Protein AF-A0A239HXZ4-F1 (afdb_monomer_lite)

Radius of gyration: 17.41 Å; chains: 1; bounding box: 36×32×56 Å

Structure (mmCIF, N/CA/C/O backbone):
data_AF-A0A239HXZ4-F1
#
_entry.id   AF-A0A239HXZ4-F1
#
loop_
_atom_site.group_PDB
_atom_site.id
_atom_site.type_symbol
_atom_site.label_atom_id
_atom_site.label_alt_id
_atom_site.label_comp_id
_atom_site.label_asym_id
_atom_site.label_entity_id
_atom_site.label_seq_id
_atom_site.pdbx_PDB_ins_code
_atom_site.Cartn_x
_atom_site.Cartn_y
_atom_site.Cartn_z
_atom_site.occupancy
_atom_site.B_iso_or_equiv
_atom_site.auth_seq_id
_atom_site.auth_comp_id
_atom_site.auth_asym_id
_atom_site.auth_atom_id
_atom_site.pdbx_PDB_model_num
ATOM 1 N N . MET A 1 1 ? 11.545 -16.594 -3.678 1.00 46.75 1 MET A N 1
ATOM 2 C CA . MET A 1 1 ? 11.310 -15.283 -4.338 1.00 46.75 1 MET A CA 1
ATOM 3 C C . MET A 1 1 ? 10.051 -15.241 -5.212 1.00 46.75 1 MET A C 1
ATOM 5 O O . MET A 1 1 ? 9.226 -14.369 -4.976 1.00 46.75 1 MET A O 1
ATOM 9 N N . ARG A 1 2 ? 9.829 -16.177 -6.154 1.00 49.50 2 ARG A N 1
ATOM 10 C CA . ARG A 1 2 ? 8.627 -16.182 -7.028 1.00 49.50 2 ARG A CA 1
ATOM 11 C C . ARG A 1 2 ? 7.278 -16.239 -6.285 1.00 49.50 2 ARG A C 1
ATOM 13 O O . ARG A 1 2 ? 6.355 -15.525 -6.663 1.00 49.50 2 ARG A O 1
ATOM 20 N N . ALA A 1 3 ? 7.173 -17.020 -5.206 1.00 57.03 3 ALA A N 1
ATOM 21 C CA . ALA A 1 3 ? 5.934 -17.133 -4.422 1.00 57.03 3 ALA A CA 1
ATOM 22 C C . ALA A 1 3 ? 5.518 -15.801 -3.764 1.00 57.03 3 ALA A C 1
ATOM 24 O O . ALA A 1 3 ? 4.366 -15.391 -3.889 1.00 57.03 3 ALA A O 1
ATOM 25 N N . LEU A 1 4 ? 6.476 -15.085 -3.163 1.00 54.19 4 LEU A N 1
ATOM 26 C CA . LEU A 1 4 ? 6.271 -13.769 -2.541 1.00 54.19 4 LEU A CA 1
ATOM 27 C C . LEU A 1 4 ? 5.815 -12.715 -3.556 1.00 54.19 4 LEU A C 1
ATOM 29 O O . LEU A 1 4 ? 4.869 -11.980 -3.288 1.00 54.1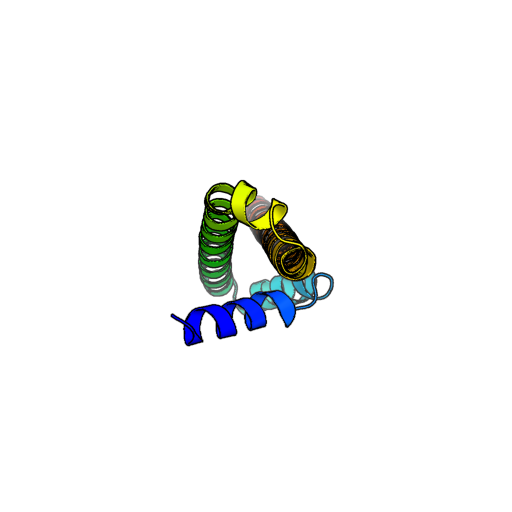9 4 LEU A O 1
ATOM 33 N N . LEU A 1 5 ? 6.431 -12.686 -4.742 1.00 59.59 5 LEU A N 1
ATOM 34 C CA . LEU A 1 5 ? 6.042 -11.761 -5.808 1.00 59.59 5 LEU A CA 1
ATOM 35 C C . LEU A 1 5 ? 4.627 -12.060 -6.330 1.00 59.59 5 LEU A C 1
ATOM 37 O O . LEU A 1 5 ? 3.844 -11.139 -6.536 1.00 59.59 5 LEU A O 1
ATOM 41 N N . SER A 1 6 ? 4.264 -13.339 -6.487 1.00 62.66 6 SER A N 1
ATOM 42 C CA . SER A 1 6 ? 2.922 -13.732 -6.946 1.00 62.66 6 SER A CA 1
ATOM 43 C C . SER A 1 6 ? 1.824 -13.392 -5.932 1.00 62.66 6 SER A C 1
ATOM 45 O O . SER A 1 6 ? 0.778 -12.870 -6.310 1.00 62.66 6 SER A O 1
ATOM 47 N N . GLN A 1 7 ? 2.073 -13.612 -4.637 1.00 60.88 7 GLN A N 1
ATOM 48 C CA . GLN A 1 7 ? 1.149 -13.242 -3.564 1.00 60.88 7 GLN A CA 1
ATOM 49 C C . GLN A 1 7 ? 1.011 -11.725 -3.448 1.00 60.88 7 GLN A C 1
ATOM 51 O O . GLN A 1 7 ? -0.085 -11.226 -3.212 1.00 60.88 7 GLN A O 1
ATOM 56 N N . PHE A 1 8 ? 2.102 -10.992 -3.666 1.00 61.50 8 PHE A N 1
ATOM 57 C CA . PHE A 1 8 ? 2.110 -9.537 -3.697 1.00 61.50 8 PHE A CA 1
ATOM 58 C C . PHE A 1 8 ? 1.300 -8.981 -4.871 1.00 61.50 8 PHE A C 1
ATOM 60 O O . PHE A 1 8 ? 0.384 -8.195 -4.647 1.00 61.50 8 PHE A O 1
ATOM 67 N N . ILE A 1 9 ? 1.569 -9.430 -6.102 1.00 65.62 9 ILE A N 1
ATOM 68 C CA . ILE A 1 9 ? 0.813 -9.021 -7.295 1.00 65.62 9 ILE A CA 1
ATOM 69 C C . ILE A 1 9 ? -0.668 -9.343 -7.098 1.00 65.62 9 ILE A C 1
ATOM 71 O O . ILE A 1 9 ? -1.523 -8.499 -7.351 1.00 65.62 9 ILE A O 1
ATOM 75 N N . ARG A 1 10 ? -0.981 -10.520 -6.546 1.00 67.31 10 ARG A N 1
ATOM 76 C CA . ARG A 1 10 ? -2.352 -10.884 -6.189 1.00 67.31 10 ARG A CA 1
ATOM 77 C C . ARG A 1 10 ? -2.920 -9.913 -5.158 1.00 67.31 10 ARG A C 1
ATOM 79 O O . ARG A 1 10 ? -3.980 -9.359 -5.396 1.00 67.31 10 ARG A O 1
ATOM 86 N N . GLY A 1 11 ? -2.222 -9.624 -4.065 1.00 65.00 11 GLY A N 1
ATOM 87 C CA . GLY A 1 11 ? -2.675 -8.688 -3.032 1.00 65.00 11 GLY A CA 1
ATOM 88 C C . GLY A 1 11 ? -2.841 -7.245 -3.522 1.00 65.00 11 GLY A C 1
ATOM 89 O O . GLY A 1 11 ? -3.729 -6.542 -3.046 1.00 65.00 11 GLY A O 1
ATOM 90 N N . VAL A 1 12 ? -2.038 -6.793 -4.488 1.00 66.44 12 VAL A N 1
ATOM 91 C CA . VAL A 1 12 ? -2.144 -5.468 -5.119 1.00 66.44 12 VAL A CA 1
ATOM 92 C C . VAL A 1 12 ? -3.298 -5.427 -6.129 1.00 66.44 12 VAL A C 1
ATOM 94 O O . VAL A 1 12 ? -4.081 -4.483 -6.089 1.00 66.44 12 VAL A O 1
ATOM 97 N N . LEU A 1 13 ? -3.481 -6.465 -6.948 1.00 66.50 13 LEU A N 1
ATOM 98 C CA . LEU A 1 13 ? -4.496 -6.494 -8.010 1.00 66.50 13 LEU A CA 1
ATOM 99 C C . LEU A 1 13 ? -5.895 -6.938 -7.551 1.00 66.50 13 LEU A C 1
ATOM 101 O O . LEU A 1 13 ? -6.885 -6.462 -8.088 1.00 66.50 13 LEU A O 1
ATOM 105 N N . THR A 1 14 ? -6.007 -7.850 -6.582 1.00 65.12 14 THR A N 1
ATOM 106 C CA . THR A 1 14 ? -7.297 -8.499 -6.248 1.00 65.12 14 THR A CA 1
ATOM 107 C C . THR A 1 14 ? -8.222 -7.681 -5.361 1.00 65.12 14 THR A C 1
ATOM 109 O O . THR A 1 14 ? -9.406 -7.988 -5.290 1.00 65.12 14 THR A O 1
ATOM 112 N N . LEU A 1 15 ? -7.722 -6.649 -4.683 1.00 60.62 15 LEU A N 1
ATOM 113 C CA . LEU A 1 15 ? -8.571 -5.784 -3.866 1.00 60.62 15 LEU A CA 1
ATOM 114 C C . LEU A 1 15 ? -8.889 -4.498 -4.664 1.00 60.62 15 LEU A C 1
ATOM 116 O O . LEU A 1 15 ? -7.956 -3.737 -4.944 1.00 60.62 15 LEU A O 1
ATOM 120 N N . PRO A 1 16 ? -10.158 -4.238 -5.040 1.00 59.06 16 PRO A N 1
ATOM 121 C CA . PRO A 1 16 ? -10.556 -3.055 -5.806 1.00 59.06 16 PRO A CA 1
ATOM 122 C C . PRO A 1 16 ? -10.505 -1.783 -4.956 1.00 59.06 16 PRO A C 1
ATOM 124 O O . PRO A 1 16 ? -11.089 -1.737 -3.871 1.00 59.06 16 PRO A O 1
ATOM 127 N N . HIS A 1 17 ? -9.840 -0.741 -5.460 1.00 61.31 17 HIS A N 1
ATOM 128 C CA . HIS A 1 17 ? -9.538 0.509 -4.747 1.00 61.31 17 HIS A CA 1
ATOM 129 C C . HIS A 1 17 ? -10.771 1.237 -4.162 1.00 61.31 17 HIS A C 1
ATOM 131 O O . HIS A 1 17 ? -10.671 1.859 -3.106 1.00 61.31 17 HIS A O 1
ATOM 137 N N . ASP A 1 18 ? -11.948 1.078 -4.770 1.00 56.72 18 ASP A N 1
ATOM 138 C CA . ASP A 1 18 ? -13.190 1.744 -4.336 1.00 56.72 18 ASP A CA 1
ATOM 139 C C . ASP A 1 18 ? -13.987 0.947 -3.286 1.00 56.72 18 ASP A C 1
ATOM 141 O O . ASP A 1 18 ? -14.813 1.493 -2.548 1.00 56.72 18 ASP A O 1
ATOM 145 N N . VAL A 1 19 ? -13.711 -0.356 -3.169 1.00 60.50 19 VAL A N 1
ATOM 146 C CA . VAL A 1 19 ? -14.258 -1.228 -2.115 1.00 60.50 19 VAL A CA 1
ATOM 147 C C . VAL A 1 19 ? -13.401 -1.125 -0.839 1.00 60.50 19 VAL A C 1
ATOM 149 O O . VAL A 1 19 ? -13.898 -1.318 0.267 1.00 60.50 19 VAL A O 1
ATOM 152 N N . PHE A 1 20 ? -12.134 -0.719 -0.975 1.00 69.56 20 PHE A N 1
ATOM 153 C CA . PHE A 1 20 ? -11.098 -0.657 0.068 1.00 69.56 20 PHE A CA 1
ATOM 154 C C . PHE A 1 20 ? -11.458 0.179 1.304 1.00 69.56 20 PHE A C 1
ATOM 156 O O . PHE A 1 20 ? -11.275 -0.279 2.428 1.00 69.56 20 PHE A O 1
ATOM 163 N N . VAL A 1 21 ? -11.943 1.411 1.117 1.00 65.62 21 VAL A N 1
ATOM 164 C CA . VAL A 1 21 ? -12.195 2.326 2.247 1.00 65.62 21 VAL A CA 1
ATOM 165 C C . VAL A 1 21 ? -13.358 1.822 3.092 1.00 65.62 21 VAL A C 1
ATOM 167 O O . VAL A 1 21 ? -13.252 1.780 4.312 1.00 65.62 21 VAL A O 1
ATOM 170 N N . ARG A 1 22 ? -14.440 1.376 2.443 1.00 72.31 22 ARG A N 1
ATOM 171 C CA . ARG A 1 22 ? -15.608 0.818 3.133 1.00 72.31 22 ARG A CA 1
ATOM 172 C C . ARG A 1 22 ? -15.277 -0.499 3.819 1.00 72.31 22 ARG A C 1
ATOM 174 O O . ARG A 1 22 ? -15.581 -0.647 4.991 1.00 72.31 22 ARG A O 1
ATOM 181 N N . LEU A 1 23 ? -14.604 -1.419 3.132 1.00 70.94 23 LEU A N 1
ATOM 182 C CA . LEU A 1 23 ? -14.315 -2.748 3.673 1.00 70.94 23 LEU A CA 1
ATOM 183 C C . LEU A 1 23 ? -13.368 -2.684 4.879 1.00 70.94 23 LEU A C 1
ATOM 185 O O . LEU A 1 23 ? -13.552 -3.428 5.838 1.00 70.94 23 LEU A O 1
ATOM 189 N N . TYR A 1 24 ? -12.409 -1.752 4.885 1.00 74.81 24 TYR A N 1
ATOM 190 C CA . TYR A 1 24 ? -11.547 -1.537 6.046 1.00 74.81 24 TYR A CA 1
ATOM 191 C C . TYR A 1 24 ? -12.165 -0.686 7.152 1.00 74.81 24 TYR A C 1
ATOM 193 O O . TYR A 1 24 ? -11.842 -0.933 8.310 1.00 74.81 24 TYR A O 1
ATOM 201 N N . ASP A 1 25 ? -13.061 0.255 6.843 1.00 76.31 25 ASP A N 1
ATOM 202 C CA . ASP A 1 25 ? -13.850 0.939 7.879 1.00 76.31 25 ASP A CA 1
ATOM 203 C C . ASP A 1 25 ? -14.783 -0.062 8.578 1.00 76.31 25 ASP A C 1
ATOM 205 O O . ASP A 1 25 ? -14.812 -0.129 9.803 1.00 76.31 25 ASP A O 1
ATOM 209 N N . THR A 1 26 ? -15.445 -0.941 7.817 1.00 80.56 26 THR A N 1
ATOM 210 C CA . THR A 1 26 ? -16.223 -2.065 8.355 1.00 80.56 26 THR A CA 1
ATOM 211 C C . THR A 1 26 ? -15.341 -3.017 9.164 1.00 80.56 26 THR A C 1
ATOM 213 O O . THR A 1 26 ? -15.703 -3.397 10.272 1.00 80.56 26 THR A O 1
ATOM 216 N N . TYR A 1 27 ? -14.152 -3.371 8.671 1.00 80.94 27 TYR A N 1
ATOM 217 C CA . TYR A 1 27 ? -13.209 -4.200 9.425 1.00 80.94 27 TYR A CA 1
ATOM 218 C C . TYR A 1 27 ? -12.792 -3.538 10.749 1.00 80.94 27 TYR A C 1
ATOM 220 O O . TYR A 1 27 ? -12.793 -4.181 11.793 1.00 80.94 27 TYR A O 1
ATOM 228 N N . LEU A 1 28 ? -12.488 -2.240 10.750 1.00 83.12 28 LEU A N 1
ATOM 229 C CA . LEU A 1 28 ? -12.180 -1.509 11.980 1.00 83.12 28 LEU A CA 1
ATOM 230 C C . LEU A 1 28 ? -13.375 -1.413 12.926 1.00 83.12 28 LEU A C 1
ATOM 232 O O . LEU A 1 28 ? -13.184 -1.473 14.137 1.00 83.12 28 LEU A O 1
ATOM 236 N N . HIS A 1 29 ? -14.589 -1.306 12.391 1.00 82.81 29 HIS A N 1
ATOM 237 C CA . HIS A 1 29 ? -15.811 -1.332 13.185 1.00 82.81 29 HIS A CA 1
ATOM 238 C C . HIS A 1 29 ? -15.979 -2.665 13.931 1.00 82.81 29 HIS A C 1
ATOM 240 O O . HIS A 1 29 ? -16.285 -2.656 15.119 1.00 82.81 29 HIS A O 1
ATOM 246 N N . TYR A 1 30 ? -15.707 -3.800 13.277 1.00 83.69 30 TYR A N 1
ATOM 247 C CA . TYR A 1 30 ? -15.825 -5.125 13.900 1.00 83.69 30 TYR A CA 1
ATOM 248 C C . TYR A 1 30 ? -14.656 -5.491 14.825 1.00 83.69 30 TYR A C 1
ATOM 250 O O . TYR A 1 30 ? -14.868 -6.127 15.854 1.00 83.69 30 TYR A O 1
ATOM 258 N N . TYR A 1 31 ? -13.423 -5.125 14.467 1.00 82.38 31 TYR A N 1
ATOM 259 C CA . TYR A 1 31 ? -12.214 -5.614 15.147 1.00 82.38 31 TYR A CA 1
ATOM 260 C C . TYR A 1 31 ? -11.515 -4.566 16.029 1.00 82.38 31 TYR A C 1
ATOM 262 O O . TYR A 1 31 ? -10.528 -4.892 16.696 1.00 82.38 31 TYR A O 1
ATOM 270 N N . GLY A 1 32 ? -11.978 -3.311 16.030 1.00 82.94 32 GLY A N 1
ATOM 271 C CA . GLY A 1 32 ? -11.462 -2.232 16.875 1.00 82.94 32 GLY A CA 1
ATOM 272 C C . GLY A 1 32 ? -9.934 -2.110 16.843 1.00 82.94 32 GLY A C 1
ATOM 273 O O . GLY A 1 32 ? -9.310 -2.082 15.778 1.00 82.94 32 GLY A O 1
ATOM 274 N N . ALA A 1 33 ? -9.311 -2.090 18.026 1.00 80.62 33 ALA A N 1
ATOM 275 C CA . ALA A 1 33 ? -7.862 -1.936 18.187 1.00 80.62 33 ALA A CA 1
ATOM 276 C C . ALA A 1 33 ? -7.038 -3.057 17.519 1.00 80.62 33 ALA A C 1
ATOM 278 O O . ALA A 1 33 ? -5.981 -2.788 16.944 1.00 80.62 33 ALA A O 1
ATOM 279 N N . ALA A 1 34 ? -7.523 -4.305 17.523 1.00 81.31 34 ALA A N 1
ATOM 280 C CA . ALA A 1 34 ? -6.846 -5.410 16.838 1.00 81.31 34 ALA A CA 1
ATOM 281 C C . ALA A 1 34 ? -6.848 -5.202 15.314 1.00 81.31 34 ALA A C 1
ATOM 283 O O . ALA A 1 34 ? -5.848 -5.466 14.637 1.00 81.31 34 ALA A O 1
ATOM 284 N N . GLY A 1 35 ? -7.938 -4.641 14.781 1.00 83.19 35 GLY A N 1
ATOM 285 C CA . GLY A 1 35 ? -8.044 -4.272 13.374 1.00 83.19 35 GLY A CA 1
ATOM 286 C C . GLY A 1 35 ? -7.024 -3.204 12.969 1.00 83.19 35 GLY A C 1
ATOM 287 O O . GLY A 1 35 ? -6.365 -3.335 11.934 1.00 83.19 35 GLY A O 1
ATOM 288 N N . VAL A 1 36 ? -6.811 -2.201 13.828 1.00 84.12 36 VAL A N 1
ATOM 289 C CA . VAL A 1 36 ? -5.809 -1.139 13.626 1.00 84.12 36 VAL A CA 1
ATOM 290 C C . VAL A 1 36 ? -4.393 -1.711 13.522 1.00 84.12 36 VAL A C 1
ATOM 292 O O . VAL A 1 36 ? -3.618 -1.288 12.659 1.00 84.12 36 VAL A O 1
ATOM 295 N N . VAL A 1 37 ? -4.035 -2.689 14.361 1.00 85.88 37 VAL A N 1
ATOM 296 C CA . VAL A 1 37 ? -2.707 -3.331 14.328 1.00 85.88 37 VAL A CA 1
ATOM 297 C C . VAL A 1 37 ? -2.483 -4.065 13.006 1.00 85.88 37 VAL A C 1
ATOM 299 O O . VAL A 1 37 ? -1.422 -3.925 12.391 1.00 85.88 37 VAL A O 1
ATOM 302 N N . VAL A 1 38 ? -3.482 -4.818 12.540 1.00 82.94 38 VAL A N 1
ATOM 303 C CA . VAL A 1 38 ? -3.406 -5.560 11.272 1.00 82.94 38 VAL A CA 1
ATOM 304 C C . VAL A 1 38 ? -3.284 -4.604 10.086 1.00 82.94 38 VAL A C 1
ATOM 306 O O . VAL A 1 38 ? -2.399 -4.786 9.248 1.00 82.94 38 VAL A O 1
ATOM 309 N N . LEU A 1 39 ? -4.097 -3.545 10.040 1.00 83.81 39 LEU A N 1
ATOM 310 C CA . LEU A 1 39 ? -4.035 -2.551 8.966 1.00 83.81 39 LEU A CA 1
ATOM 311 C C . LEU A 1 39 ? -2.709 -1.785 8.953 1.00 83.81 39 LEU A C 1
ATOM 313 O O . LEU A 1 39 ? -2.162 -1.538 7.880 1.00 83.81 39 LEU A O 1
ATOM 317 N N . ASN A 1 40 ? -2.135 -1.477 10.118 1.00 83.75 40 ASN A N 1
ATOM 318 C CA . ASN A 1 40 ? -0.800 -0.883 10.201 1.00 83.75 40 ASN A CA 1
ATOM 319 C C . ASN A 1 40 ? 0.300 -1.829 9.702 1.00 83.75 40 ASN A C 1
ATOM 321 O O . ASN A 1 40 ? 1.213 -1.393 8.997 1.00 83.75 40 ASN A O 1
ATOM 325 N N . ARG A 1 41 ? 0.229 -3.127 10.029 1.00 83.69 41 ARG A N 1
ATOM 326 C CA . ARG A 1 41 ? 1.167 -4.129 9.489 1.00 83.69 41 ARG A CA 1
ATOM 327 C C . ARG A 1 41 ? 1.051 -4.230 7.972 1.00 83.69 41 ARG A C 1
ATOM 329 O O . ARG A 1 41 ? 2.071 -4.228 7.286 1.00 83.69 41 ARG A O 1
ATOM 336 N N . TYR A 1 42 ? -0.174 -4.249 7.452 1.00 81.62 42 TYR A N 1
ATOM 337 C CA . TYR A 1 42 ? -0.420 -4.265 6.014 1.00 81.62 42 TYR A CA 1
ATOM 338 C C . TYR A 1 42 ? 0.114 -2.996 5.331 1.00 81.62 42 TYR A C 1
ATOM 340 O O . TYR A 1 42 ? 0.837 -3.096 4.344 1.00 81.62 42 TYR A O 1
ATOM 348 N N . LEU A 1 43 ? -0.123 -1.812 5.905 1.00 84.31 43 LEU A N 1
ATOM 349 C CA . LEU A 1 43 ? 0.427 -0.546 5.411 1.00 84.31 43 LEU A CA 1
ATOM 350 C C . LEU A 1 43 ? 1.961 -0.571 5.323 1.00 84.31 43 LEU A C 1
ATOM 352 O O . LEU A 1 43 ? 2.519 -0.176 4.300 1.00 84.31 43 LEU A O 1
ATOM 356 N N . ARG A 1 44 ? 2.651 -1.065 6.360 1.00 84.81 44 ARG A N 1
ATOM 357 C CA . ARG A 1 44 ? 4.121 -1.195 6.356 1.00 84.81 44 ARG A CA 1
ATOM 358 C C . ARG A 1 44 ? 4.612 -2.142 5.265 1.00 84.81 44 ARG A C 1
ATOM 360 O O . ARG A 1 44 ? 5.597 -1.834 4.601 1.00 84.81 44 ARG A O 1
ATOM 367 N N . LEU A 1 45 ? 3.917 -3.260 5.058 1.00 82.31 45 LEU A N 1
ATOM 368 C CA . LEU A 1 45 ? 4.260 -4.221 4.012 1.00 82.31 45 LEU A CA 1
ATOM 369 C C . LEU A 1 45 ? 4.129 -3.599 2.614 1.00 82.31 45 LEU A C 1
ATOM 371 O O . LEU A 1 45 ? 5.042 -3.718 1.799 1.00 82.31 45 LEU A O 1
ATOM 375 N N . VAL A 1 46 ? 3.022 -2.898 2.349 1.00 80.88 46 VAL A N 1
ATOM 376 C CA . VAL A 1 46 ? 2.793 -2.231 1.058 1.00 80.88 46 VAL A CA 1
ATOM 377 C C . VAL A 1 46 ? 3.805 -1.101 0.838 1.00 80.88 46 VAL A C 1
ATOM 379 O O . VAL A 1 46 ? 4.308 -0.954 -0.273 1.00 80.88 46 VAL A O 1
ATOM 382 N N . LEU A 1 47 ? 4.169 -0.347 1.883 1.00 83.88 47 LEU A N 1
ATOM 383 C CA . LEU A 1 4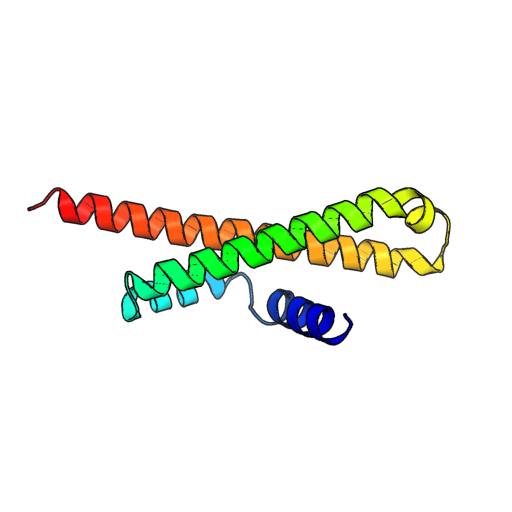7 ? 5.227 0.670 1.817 1.00 83.88 47 LEU A CA 1
ATOM 384 C C . LEU A 1 47 ? 6.594 0.064 1.476 1.00 83.88 47 LEU A C 1
ATOM 386 O O . LEU A 1 47 ? 7.262 0.563 0.574 1.00 83.88 47 LEU A O 1
ATOM 390 N N . ALA A 1 48 ? 6.995 -1.015 2.152 1.00 82.25 48 ALA A N 1
ATOM 391 C CA . ALA A 1 48 ? 8.263 -1.694 1.881 1.00 82.25 48 ALA A CA 1
ATOM 392 C C . ALA A 1 48 ? 8.326 -2.217 0.437 1.00 82.25 48 ALA A C 1
ATOM 394 O O . ALA A 1 48 ? 9.340 -2.060 -0.243 1.00 82.25 48 ALA A O 1
ATOM 395 N N . ALA A 1 49 ? 7.219 -2.770 -0.062 1.00 79.00 49 ALA A N 1
ATOM 396 C CA . ALA A 1 49 ? 7.123 -3.215 -1.445 1.00 79.00 49 ALA A CA 1
ATOM 397 C C . ALA A 1 49 ? 7.178 -2.049 -2.445 1.00 79.00 49 ALA A C 1
ATOM 399 O O . ALA A 1 49 ? 7.846 -2.157 -3.469 1.00 79.00 49 ALA A O 1
ATOM 400 N N . ASN A 1 50 ? 6.537 -0.917 -2.136 1.00 82.06 50 ASN A N 1
ATOM 401 C CA . ASN A 1 50 ? 6.607 0.279 -2.973 1.00 82.06 50 ASN A CA 1
ATOM 402 C C . ASN A 1 50 ? 8.037 0.833 -3.059 1.00 82.06 50 ASN A C 1
ATOM 404 O O . ASN A 1 50 ? 8.488 1.245 -4.124 1.00 82.06 50 ASN A O 1
ATOM 408 N N . VAL A 1 51 ? 8.77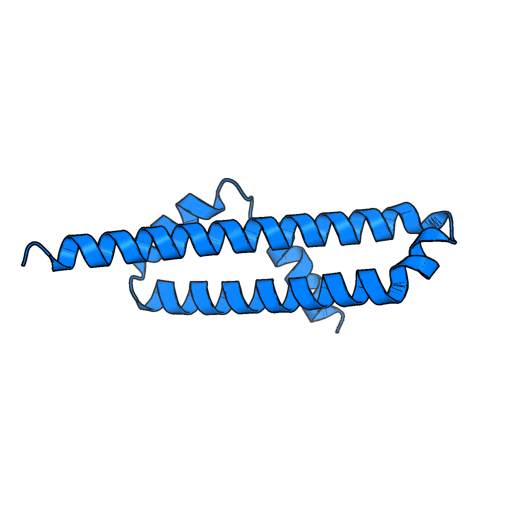4 0.817 -1.945 1.00 83.44 51 VAL A N 1
ATOM 409 C CA . VAL A 1 51 ? 10.194 1.199 -1.923 1.00 83.44 51 VAL A CA 1
ATOM 410 C C . VAL A 1 51 ? 11.015 0.252 -2.796 1.00 83.44 51 VAL A C 1
ATOM 412 O O . VAL A 1 51 ? 11.778 0.722 -3.633 1.00 83.44 51 VAL A O 1
ATOM 415 N N . ALA A 1 52 ? 10.818 -1.063 -2.667 1.00 81.75 52 ALA A N 1
ATOM 416 C CA . ALA A 1 52 ? 11.519 -2.050 -3.487 1.00 81.75 52 ALA A CA 1
ATOM 417 C C . ALA A 1 52 ? 11.222 -1.887 -4.990 1.00 81.75 52 ALA A C 1
ATOM 419 O O . ALA A 1 52 ? 12.144 -1.928 -5.800 1.00 81.75 52 ALA A O 1
ATOM 420 N N . LEU A 1 53 ? 9.960 -1.646 -5.367 1.00 80.62 53 LEU A N 1
ATOM 421 C CA . LEU A 1 53 ? 9.561 -1.386 -6.756 1.00 80.62 53 LEU A CA 1
ATOM 422 C C . LEU A 1 53 ? 10.214 -0.119 -7.315 1.00 80.62 53 LEU A C 1
ATOM 424 O O . LEU A 1 53 ? 10.712 -0.137 -8.439 1.00 80.62 53 LEU A O 1
ATOM 428 N N . ASN A 1 54 ? 10.251 0.964 -6.535 1.00 81.81 54 ASN A N 1
ATOM 429 C CA . ASN A 1 54 ? 10.945 2.191 -6.927 1.00 81.81 54 ASN A CA 1
ATOM 430 C C . ASN A 1 54 ? 12.446 1.960 -7.117 1.00 81.81 54 ASN A C 1
ATOM 432 O O . ASN A 1 54 ? 13.012 2.435 -8.094 1.00 81.81 54 ASN A O 1
ATOM 436 N N . LEU A 1 55 ? 13.076 1.189 -6.229 1.00 83.25 55 LEU A N 1
ATOM 437 C CA . LEU A 1 55 ? 14.495 0.846 -6.322 1.00 83.25 55 LEU A CA 1
ATOM 438 C C . LEU A 1 55 ? 14.805 0.044 -7.589 1.00 83.25 55 LEU A C 1
ATOM 440 O O . LEU A 1 55 ? 15.724 0.395 -8.320 1.00 83.25 55 LEU A O 1
ATOM 444 N N . VAL A 1 56 ? 14.001 -0.979 -7.892 1.00 81.50 56 VAL A N 1
ATOM 445 C CA . VAL A 1 56 ? 14.121 -1.754 -9.138 1.00 81.50 56 VAL A CA 1
ATOM 446 C C . VAL A 1 56 ? 13.920 -0.856 -10.358 1.00 81.50 56 VAL A C 1
ATOM 448 O O . VAL A 1 56 ? 14.678 -0.949 -11.320 1.00 81.50 56 VAL A O 1
ATOM 451 N N . THR A 1 57 ? 12.932 0.040 -10.309 1.00 78.38 57 THR A N 1
ATOM 452 C CA . THR A 1 57 ? 12.650 0.969 -11.410 1.00 78.38 57 THR A CA 1
ATOM 453 C C . THR A 1 57 ? 13.823 1.916 -11.641 1.00 78.38 57 THR A C 1
ATOM 455 O O . THR A 1 57 ? 14.218 2.085 -12.784 1.00 78.38 57 THR A O 1
ATOM 458 N N . LEU A 1 58 ? 14.408 2.484 -10.581 1.00 80.88 58 LEU A N 1
ATOM 459 C CA . LEU A 1 58 ? 15.559 3.389 -10.660 1.00 80.88 58 LEU A CA 1
ATOM 460 C C . LEU A 1 58 ? 16.819 2.683 -11.171 1.00 80.88 58 LEU A C 1
ATOM 462 O O . LEU A 1 58 ? 17.491 3.208 -12.054 1.00 80.88 58 LEU A O 1
ATOM 466 N N . LEU A 1 59 ? 17.128 1.497 -10.637 1.00 82.25 59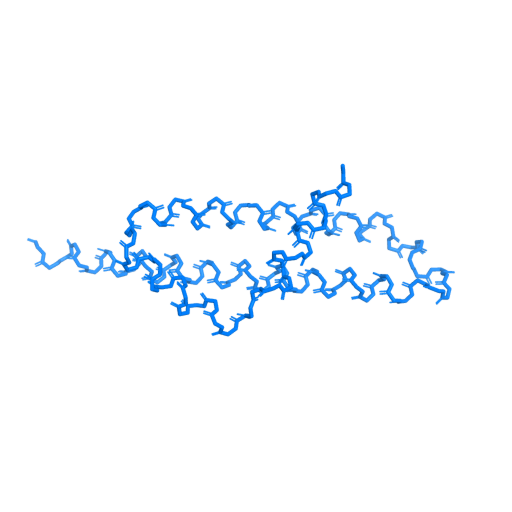 LEU A N 1
ATOM 467 C CA . LEU A 1 59 ? 18.342 0.750 -10.984 1.00 82.25 59 LEU A CA 1
ATOM 468 C C . LEU A 1 59 ? 18.334 0.249 -12.429 1.00 82.25 59 LEU A C 1
ATOM 470 O O . LEU A 1 59 ? 19.374 0.238 -13.077 1.00 82.25 59 LEU A O 1
ATOM 474 N N . HIS A 1 60 ? 17.168 -0.140 -12.943 1.00 77.25 60 HIS A N 1
ATOM 475 C CA . HIS A 1 60 ? 17.045 -0.727 -14.277 1.00 77.25 60 HIS A CA 1
ATOM 476 C C . HIS A 1 60 ? 16.409 0.221 -15.297 1.00 77.25 60 HIS A C 1
ATOM 478 O O . HIS A 1 60 ? 16.094 -0.207 -16.404 1.00 77.25 60 HIS A O 1
ATOM 484 N N . PHE A 1 61 ? 16.219 1.504 -14.965 1.00 72.12 61 PHE A N 1
ATOM 485 C CA . PHE A 1 61 ? 15.501 2.452 -15.824 1.00 72.12 61 PHE A CA 1
ATOM 486 C C . PHE A 1 61 ? 16.142 2.589 -17.212 1.00 72.12 61 PHE A C 1
ATOM 488 O O . PHE A 1 61 ? 15.458 2.478 -18.228 1.00 72.12 61 PHE A O 1
ATOM 495 N N . GLY A 1 62 ? 17.468 2.765 -17.258 1.00 67.69 62 GLY A N 1
ATOM 496 C CA . GLY A 1 62 ? 18.218 2.882 -18.513 1.00 67.69 62 GLY A CA 1
ATOM 497 C C . GLY A 1 62 ? 18.150 1.610 -19.365 1.00 67.69 62 GLY A C 1
ATOM 498 O O . GLY A 1 62 ? 17.957 1.679 -20.575 1.00 67.69 62 GLY A O 1
ATOM 499 N N . GLU A 1 63 ? 18.209 0.438 -18.729 1.00 70.50 63 GLU A N 1
ATOM 500 C CA . GLU A 1 63 ? 18.084 -0.866 -19.397 1.00 70.50 63 GLU A CA 1
ATOM 501 C C . GLU A 1 63 ? 16.645 -1.182 -19.841 1.00 70.50 63 GLU A C 1
ATOM 503 O O . GLU A 1 63 ? 16.428 -1.985 -20.752 1.00 70.50 63 GLU A O 1
ATOM 508 N N . LEU A 1 64 ? 15.644 -0.605 -19.174 1.00 67.00 64 LEU A N 1
ATOM 509 C CA . LEU A 1 64 ? 14.227 -0.740 -19.517 1.00 67.00 64 LEU A CA 1
ATOM 510 C C . LEU A 1 64 ? 13.853 0.135 -20.718 1.00 67.00 64 LEU A C 1
ATOM 512 O O . LEU A 1 64 ? 13.010 -0.276 -21.511 1.00 67.00 64 LEU A O 1
ATOM 516 N N . LEU A 1 65 ? 14.495 1.297 -20.877 1.00 66.62 65 LEU A N 1
ATOM 517 C CA . LEU A 1 65 ? 14.280 2.211 -22.004 1.00 66.62 65 LEU A CA 1
ATOM 518 C C . LEU A 1 65 ? 14.977 1.765 -23.295 1.00 66.62 65 LEU A C 1
ATOM 520 O O . LEU A 1 65 ? 14.496 2.064 -24.383 1.00 66.62 65 LEU A O 1
ATOM 524 N N . ALA A 1 66 ? 16.100 1.053 -23.192 1.00 69.69 66 ALA A N 1
ATOM 525 C CA . ALA A 1 66 ? 16.952 0.756 -24.341 1.00 69.69 66 ALA A CA 1
ATOM 526 C C . ALA A 1 66 ? 16.485 -0.421 -25.227 1.00 69.69 66 ALA A C 1
ATOM 528 O O . ALA A 1 66 ? 17.126 -0.679 -26.244 1.00 69.69 66 ALA A O 1
ATOM 529 N N . HIS A 1 67 ? 15.441 -1.184 -24.867 1.00 59.97 67 HIS A N 1
ATOM 530 C CA . HIS A 1 67 ? 15.036 -2.409 -25.589 1.00 59.97 67 HIS A CA 1
ATOM 531 C C . HIS A 1 67 ? 13.521 -2.462 -25.878 1.00 59.97 67 HIS A C 1
ATOM 533 O O . HIS A 1 67 ? 12.701 -2.431 -24.961 1.00 59.97 67 HIS A O 1
ATOM 539 N N . GLU A 1 68 ? 13.149 -2.642 -27.153 1.00 52.78 68 GLU A N 1
ATOM 540 C CA . GLU A 1 68 ? 11.774 -2.514 -27.683 1.00 52.78 68 GLU A CA 1
ATOM 541 C C . GLU A 1 68 ? 10.720 -3.430 -27.028 1.00 52.78 68 GLU A C 1
ATOM 543 O O . GLU A 1 68 ? 9.575 -3.024 -26.845 1.00 52.78 68 GLU A O 1
ATOM 548 N N . ASN A 1 69 ? 11.084 -4.639 -26.586 1.00 58.84 69 ASN A N 1
ATOM 549 C CA . ASN A 1 69 ? 10.140 -5.585 -25.963 1.00 58.84 69 ASN A CA 1
ATOM 550 C C . ASN A 1 69 ? 9.840 -5.302 -24.471 1.00 58.84 69 ASN A C 1
ATOM 552 O O . ASN A 1 69 ? 9.054 -6.020 -23.849 1.00 58.84 69 ASN A O 1
ATOM 556 N N . ARG A 1 70 ? 10.467 -4.282 -23.863 1.00 53.44 70 ARG A N 1
ATOM 557 C CA . ARG A 1 70 ? 10.351 -3.968 -22.423 1.00 53.44 70 ARG A CA 1
ATOM 558 C C . ARG A 1 70 ? 9.373 -2.844 -22.079 1.00 53.44 70 ARG A C 1
ATOM 560 O O . ARG A 1 70 ? 9.111 -2.644 -20.893 1.00 53.44 70 ARG A O 1
ATOM 567 N N . GLY A 1 71 ? 8.758 -2.182 -23.062 1.00 61.31 71 GLY A N 1
ATOM 568 C CA . GLY A 1 71 ? 7.701 -1.191 -22.805 1.00 61.31 71 GLY A CA 1
ATOM 569 C C . GLY A 1 71 ? 6.542 -1.759 -21.971 1.00 61.31 71 GLY A C 1
ATOM 570 O O . GLY A 1 71 ? 6.018 -1.082 -21.091 1.00 61.31 71 GLY A O 1
ATOM 571 N N . SER A 1 72 ? 6.219 -3.043 -22.154 1.00 67.38 72 SER A N 1
ATOM 572 C CA . SER A 1 72 ? 5.226 -3.782 -21.360 1.00 67.38 72 SER A CA 1
ATOM 573 C C . SER A 1 72 ? 5.663 -4.021 -19.908 1.00 67.38 72 SER A C 1
ATOM 575 O O . SER A 1 72 ? 4.846 -3.914 -18.996 1.00 67.38 72 SER A O 1
ATOM 577 N N . TRP A 1 73 ? 6.949 -4.291 -19.668 1.00 72.44 73 TRP A N 1
ATOM 578 C CA . TRP A 1 73 ? 7.509 -4.489 -18.327 1.00 72.44 73 TRP A CA 1
ATOM 579 C C . TRP A 1 73 ? 7.637 -3.183 -17.553 1.00 72.44 73 TRP A C 1
ATOM 581 O O . TRP A 1 73 ? 7.307 -3.145 -16.368 1.00 72.44 73 TRP A O 1
ATOM 591 N N . LEU A 1 74 ? 8.064 -2.107 -18.217 1.00 75.50 74 LEU A N 1
ATOM 592 C CA . LEU A 1 74 ? 8.082 -0.774 -17.625 1.00 75.50 74 LEU A CA 1
ATOM 593 C C . LEU A 1 74 ? 6.656 -0.302 -17.316 1.00 75.50 74 LEU A C 1
ATOM 595 O O . LEU A 1 74 ? 6.396 0.148 -16.203 1.00 75.50 74 LEU A O 1
ATOM 599 N N . ALA A 1 75 ? 5.713 -0.482 -18.246 1.00 77.00 75 ALA A N 1
ATOM 600 C CA . ALA A 1 75 ? 4.302 -0.180 -18.011 1.00 77.00 75 ALA A CA 1
ATOM 601 C C . ALA A 1 75 ? 3.724 -0.996 -16.843 1.00 77.00 75 ALA A C 1
ATOM 603 O O . ALA A 1 75 ? 3.011 -0.445 -16.008 1.00 77.00 75 ALA A O 1
ATOM 604 N N . LEU A 1 76 ? 4.072 -2.283 -16.727 1.00 77.81 76 LEU A N 1
ATOM 605 C CA . LEU A 1 76 ? 3.656 -3.126 -15.605 1.00 77.81 76 LEU A CA 1
ATOM 606 C C . LEU A 1 76 ? 4.258 -2.657 -14.273 1.00 77.81 76 LEU A C 1
ATOM 608 O O . LEU A 1 76 ? 3.549 -2.609 -13.270 1.00 77.81 76 LEU A O 1
ATOM 612 N N . LEU A 1 77 ? 5.545 -2.298 -14.247 1.00 77.69 77 LEU A N 1
ATOM 613 C CA . LEU A 1 77 ? 6.208 -1.761 -13.055 1.00 77.69 77 LEU A CA 1
ATOM 614 C C . LEU A 1 77 ? 5.572 -0.443 -12.611 1.00 77.69 77 LEU A C 1
ATOM 616 O O . LEU A 1 77 ? 5.262 -0.288 -11.431 1.00 77.69 77 LEU A O 1
ATOM 620 N N . LEU A 1 78 ? 5.319 0.472 -13.548 1.00 79.38 78 LEU A N 1
ATOM 621 C CA . LEU A 1 78 ? 4.645 1.743 -13.281 1.00 79.38 78 LEU A CA 1
ATOM 622 C C . LEU A 1 78 ? 3.204 1.531 -12.800 1.00 79.38 78 LEU A C 1
ATOM 624 O O . LEU A 1 78 ? 2.785 2.173 -11.839 1.00 79.38 78 LEU A O 1
ATOM 628 N N . LEU A 1 79 ? 2.468 0.590 -13.398 1.00 81.12 79 LEU A N 1
ATOM 629 C CA . LEU A 1 79 ? 1.120 0.222 -12.962 1.00 81.12 79 LEU A CA 1
ATOM 630 C C . LEU A 1 79 ? 1.126 -0.340 -11.534 1.00 81.12 79 LEU A C 1
ATOM 632 O O . LEU A 1 79 ? 0.320 0.071 -10.702 1.00 81.12 79 LEU A O 1
ATOM 636 N N . LEU A 1 80 ? 2.046 -1.254 -11.223 1.00 78.50 80 LEU A N 1
ATOM 637 C CA . LEU A 1 80 ? 2.191 -1.810 -9.876 1.00 78.50 80 LEU A CA 1
ATOM 638 C C . LEU A 1 80 ? 2.562 -0.729 -8.857 1.00 78.50 80 LEU A C 1
ATOM 640 O O . LEU A 1 80 ? 2.014 -0.720 -7.756 1.00 78.50 80 LEU A O 1
ATOM 644 N N . ASN A 1 81 ? 3.445 0.196 -9.232 1.00 80.56 81 ASN A N 1
ATOM 645 C CA . ASN A 1 81 ? 3.839 1.331 -8.404 1.00 80.56 81 ASN A CA 1
ATOM 646 C C . ASN A 1 81 ? 2.642 2.248 -8.110 1.00 80.56 81 ASN A C 1
ATOM 648 O O . ASN A 1 81 ? 2.340 2.523 -6.948 1.00 80.56 81 ASN A O 1
ATOM 652 N N . TYR A 1 82 ? 1.884 2.615 -9.147 1.00 81.25 82 TYR A N 1
ATOM 653 C CA . TYR A 1 82 ? 0.652 3.389 -9.019 1.00 81.25 82 TYR A CA 1
ATOM 654 C C . TYR A 1 82 ? -0.351 2.712 -8.074 1.00 81.25 82 TYR A C 1
ATOM 656 O O . TYR A 1 82 ? -0.859 3.340 -7.144 1.00 81.25 82 TYR A O 1
ATOM 664 N N . LEU A 1 83 ? -0.599 1.411 -8.248 1.00 78.50 83 LEU A N 1
ATOM 665 C CA . LEU A 1 83 ? -1.529 0.667 -7.396 1.00 78.50 83 LEU A CA 1
ATOM 666 C C . LEU A 1 83 ? -1.047 0.573 -5.941 1.00 78.50 83 LEU A C 1
ATOM 668 O O . LEU A 1 83 ? -1.848 0.719 -5.014 1.00 78.50 83 LEU A O 1
ATOM 672 N N . CYS A 1 84 ? 0.252 0.356 -5.722 1.00 80.50 84 CYS A N 1
ATOM 673 C CA . CYS A 1 84 ? 0.856 0.379 -4.391 1.00 80.50 84 CYS A CA 1
ATOM 674 C C . CYS A 1 84 ? 0.671 1.734 -3.713 1.00 80.50 84 CYS A C 1
ATOM 676 O O . CYS A 1 84 ? 0.216 1.791 -2.568 1.00 80.50 84 CYS A O 1
ATOM 678 N N . TRP A 1 85 ? 0.980 2.816 -4.424 1.00 83.06 85 TRP A N 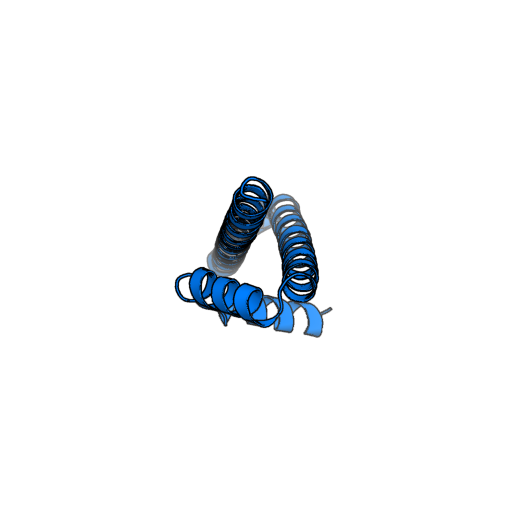1
ATOM 679 C CA . TRP A 1 85 ? 0.819 4.174 -3.924 1.00 83.06 85 TRP A CA 1
ATOM 680 C C . TRP A 1 85 ? -0.631 4.474 -3.536 1.00 83.06 85 TRP A C 1
ATOM 682 O O . TRP A 1 85 ? -0.897 4.907 -2.412 1.00 83.06 85 TRP A O 1
ATOM 692 N N . SER A 1 86 ? -1.581 4.153 -4.413 1.00 81.62 86 SER A N 1
ATOM 693 C CA . SER A 1 86 ? -3.013 4.322 -4.159 1.00 81.62 86 SER A CA 1
ATOM 694 C C . SER A 1 86 ? -3.454 3.577 -2.890 1.00 81.62 86 SER A C 1
ATOM 696 O O . SER A 1 86 ? -4.110 4.154 -2.019 1.00 81.62 86 SER A O 1
ATOM 698 N N . LYS A 1 87 ? -3.016 2.327 -2.688 1.00 80.38 87 LYS A N 1
ATOM 699 C CA . LYS A 1 87 ? -3.328 1.559 -1.463 1.00 80.38 87 LYS A CA 1
ATOM 700 C C . LYS A 1 87 ? -2.734 2.161 -0.195 1.00 80.38 87 LYS A C 1
ATOM 702 O O . LYS A 1 87 ? -3.409 2.176 0.835 1.00 80.38 87 LYS A O 1
ATOM 707 N N . VAL A 1 88 ? -1.505 2.673 -0.256 1.00 83.94 88 VAL A N 1
ATOM 708 C CA . VAL A 1 88 ? -0.879 3.380 0.873 1.00 83.94 88 VAL A CA 1
ATOM 709 C C . VAL A 1 88 ? -1.728 4.579 1.286 1.00 83.94 88 VAL A C 1
ATOM 711 O O . VAL A 1 88 ? -1.996 4.757 2.476 1.00 83.94 88 VAL A O 1
ATOM 714 N N . GLN A 1 89 ? -2.188 5.376 0.320 1.00 83.25 89 GLN A N 1
ATOM 715 C CA . GLN A 1 89 ? -3.010 6.553 0.602 1.00 83.25 89 GLN A CA 1
ATOM 716 C C . GLN A 1 89 ? -4.377 6.179 1.185 1.00 83.25 89 GLN A C 1
ATOM 718 O O . GLN A 1 89 ? -4.807 6.774 2.174 1.00 83.25 89 GLN A O 1
ATOM 723 N N . ALA A 1 90 ? -5.028 5.144 0.648 1.00 79.81 90 ALA A N 1
ATOM 724 C CA . ALA A 1 90 ? -6.295 4.649 1.186 1.00 79.81 90 ALA A CA 1
ATOM 725 C C . ALA A 1 90 ? -6.165 4.169 2.641 1.00 79.81 90 ALA A C 1
ATOM 727 O O . ALA A 1 90 ? -6.956 4.569 3.496 1.00 79.81 90 ALA A O 1
ATOM 728 N N . LEU A 1 91 ? -5.144 3.362 2.948 1.00 81.62 91 LEU A N 1
ATOM 729 C CA . LEU A 1 91 ? -4.895 2.867 4.307 1.00 81.62 91 LEU A CA 1
ATOM 730 C C . LEU A 1 91 ? -4.610 4.003 5.289 1.00 81.62 91 LEU A C 1
ATOM 732 O O . LEU A 1 91 ? -5.167 4.019 6.384 1.00 81.62 91 LEU A O 1
ATOM 736 N N . ARG A 1 92 ? -3.785 4.979 4.893 1.00 85.88 92 ARG A N 1
ATOM 737 C CA . ARG A 1 92 ? -3.512 6.170 5.710 1.00 85.88 92 ARG A CA 1
ATOM 738 C C . ARG A 1 92 ? -4.782 6.951 6.010 1.00 85.88 92 ARG A C 1
ATOM 740 O O . ARG A 1 92 ? -4.988 7.343 7.153 1.00 85.88 92 ARG A O 1
ATOM 747 N N . ARG A 1 93 ? -5.639 7.151 5.006 1.00 85.69 93 ARG A N 1
ATOM 748 C CA . ARG A 1 93 ? -6.910 7.863 5.167 1.00 85.69 93 ARG A CA 1
ATOM 749 C C . ARG A 1 93 ? -7.841 7.144 6.141 1.00 85.69 93 ARG A C 1
ATOM 751 O O . ARG A 1 93 ? -8.368 7.788 7.039 1.00 85.69 93 ARG A O 1
ATOM 758 N N . VAL A 1 94 ? -8.014 5.829 5.995 1.00 83.62 94 VAL A N 1
ATOM 759 C CA . VAL A 1 94 ? -8.857 5.021 6.895 1.00 83.62 94 VAL A CA 1
ATOM 760 C C . VAL A 1 94 ? -8.334 5.075 8.333 1.00 83.62 94 VAL A C 1
ATOM 762 O O . VAL A 1 94 ? -9.100 5.339 9.256 1.00 83.62 94 VAL A O 1
ATOM 765 N N . LEU A 1 95 ? -7.024 4.897 8.526 1.00 83.94 95 LEU A N 1
ATOM 766 C CA . LEU A 1 95 ? -6.403 4.958 9.851 1.00 83.94 95 LEU A CA 1
ATOM 767 C C . LEU A 1 95 ? -6.520 6.352 10.486 1.00 83.94 95 LEU A C 1
ATOM 769 O O . LEU A 1 95 ? -6.826 6.444 11.672 1.00 83.94 95 LEU A O 1
ATOM 773 N N . MET A 1 96 ? -6.332 7.429 9.710 1.00 86.56 96 MET A N 1
ATOM 774 C CA . MET A 1 96 ? -6.534 8.803 10.190 1.00 86.56 96 MET A CA 1
ATOM 775 C C . MET A 1 96 ? -7.980 9.048 10.617 1.00 86.56 96 MET A C 1
ATOM 777 O O . MET A 1 96 ? -8.205 9.531 11.720 1.00 86.56 96 MET A O 1
ATOM 781 N N . LEU A 1 97 ? -8.955 8.682 9.780 1.00 83.69 97 LEU A N 1
ATOM 782 C CA . LEU A 1 97 ? -10.375 8.861 10.096 1.00 83.69 97 LEU A CA 1
ATOM 783 C C . LEU A 1 97 ? -10.772 8.096 11.362 1.00 83.69 97 LEU A C 1
ATOM 785 O O . LEU A 1 97 ? -11.497 8.630 12.199 1.00 83.69 97 LEU A O 1
ATOM 789 N N . HIS A 1 98 ? -10.270 6.871 11.530 1.00 84.00 98 HIS A N 1
ATOM 790 C CA . HIS A 1 98 ? -10.515 6.085 12.734 1.00 84.00 98 HIS A CA 1
ATOM 791 C C . HIS A 1 98 ? -9.900 6.731 13.985 1.00 84.00 98 HIS A C 1
ATOM 793 O O . HIS A 1 98 ? -10.579 6.858 15.002 1.00 84.00 98 HIS A O 1
ATOM 799 N N . ALA A 1 99 ? -8.654 7.207 13.900 1.00 81.88 99 ALA A N 1
ATOM 800 C CA . ALA A 1 99 ? -7.993 7.909 15.000 1.00 81.88 99 ALA A CA 1
ATOM 801 C C . ALA A 1 99 ? -8.723 9.211 15.381 1.00 81.88 99 ALA A C 1
ATOM 803 O O . ALA A 1 99 ? -8.900 9.504 16.562 1.00 81.88 99 ALA A O 1
ATOM 804 N N . SER A 1 100 ? -9.204 9.974 14.394 1.00 84.06 100 SER A N 1
ATOM 805 C CA . SER A 1 100 ? -10.005 11.179 14.634 1.00 84.06 100 SER A CA 1
ATOM 806 C C . SER A 1 100 ? -11.311 10.865 15.366 1.00 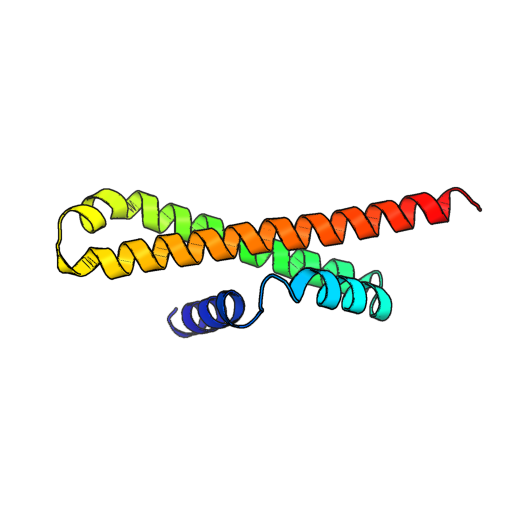84.06 100 SER A C 1
ATOM 808 O O . SER A 1 100 ? -11.636 11.567 16.319 1.00 84.06 100 SER A O 1
ATOM 810 N N . ARG A 1 101 ? -12.020 9.793 14.974 1.00 80.44 101 ARG A N 1
ATOM 811 C CA . ARG A 1 101 ? -13.265 9.352 15.630 1.00 80.44 101 ARG A CA 1
ATOM 812 C C . ARG A 1 101 ? -13.046 8.949 17.095 1.00 80.44 101 ARG A C 1
ATOM 814 O O . ARG A 1 101 ? -13.861 9.306 17.940 1.00 80.44 101 ARG A O 1
ATOM 821 N N . GLN A 1 102 ? -11.942 8.264 17.404 1.00 75.94 102 GLN A N 1
ATOM 822 C CA . GLN A 1 102 ? -11.587 7.910 18.787 1.00 75.94 102 GLN A CA 1
ATOM 823 C C . GLN A 1 102 ? -11.257 9.140 19.647 1.00 75.94 102 GLN A C 1
ATOM 825 O O . GLN A 1 102 ? -11.665 9.222 20.804 1.00 75.94 102 GLN A O 1
ATOM 830 N N . ASN A 1 103 ? -10.559 10.127 19.079 1.00 73.38 103 ASN A N 1
ATOM 831 C CA . ASN A 1 103 ? -10.220 11.359 19.793 1.00 73.38 103 ASN A CA 1
ATOM 832 C C . ASN A 1 103 ? -11.436 12.263 20.048 1.00 73.38 103 ASN A C 1
ATOM 834 O O . ASN A 1 103 ? -11.436 13.001 21.030 1.00 73.38 103 ASN A O 1
ATOM 838 N N . SER A 1 104 ? -12.460 12.225 19.189 1.00 72.56 104 SER A N 1
ATOM 839 C CA . SER A 1 104 ? -13.723 12.931 19.435 1.00 72.56 104 SER A CA 1
ATOM 840 C C . SER A 1 104 ? -14.581 12.243 20.498 1.00 72.56 104 SER A C 1
ATOM 842 O O . SER A 1 104 ? -15.121 12.933 21.352 1.00 72.56 104 SER A O 1
ATOM 844 N N . SER A 1 105 ? -14.652 10.904 20.521 1.00 62.25 105 SER A N 1
ATOM 845 C CA . SER A 1 105 ? -15.443 10.182 21.532 1.00 62.25 105 SER A CA 1
ATOM 846 C C . SER A 1 105 ? -14.855 10.270 22.944 1.00 62.25 105 SER A C 1
ATOM 848 O O . SER A 1 105 ? -15.590 10.185 23.917 1.00 62.25 105 SER A O 1
ATOM 850 N N . GLY A 1 106 ? -13.536 10.447 23.072 1.00 58.97 106 GLY A N 1
ATOM 851 C CA . GLY A 1 106 ? -12.867 10.614 24.368 1.00 58.97 106 GLY A CA 1
ATOM 852 C C . GLY A 1 106 ? -12.938 12.028 24.958 1.00 58.97 106 GLY A C 1
ATOM 853 O O . GLY A 1 106 ? -12.423 12.238 26.047 1.00 58.97 106 GLY A O 1
ATOM 854 N N . ARG A 1 107 ? -13.517 13.006 24.245 1.00 56.53 107 ARG A N 1
ATOM 855 C CA . ARG A 1 107 ? -13.700 14.390 24.732 1.00 56.53 107 ARG A CA 1
ATOM 856 C C . ARG A 1 107 ? -15.102 14.666 25.282 1.00 56.53 107 ARG A C 1
ATOM 858 O O . ARG A 1 107 ? -15.322 15.741 25.825 1.00 56.53 107 ARG A O 1
ATOM 865 N N . GLU A 1 108 ? -16.028 13.726 25.117 1.00 54.78 108 GLU A N 1
ATOM 866 C CA . GLU A 1 108 ? -17.410 13.813 25.613 1.00 54.78 108 GLU A CA 1
ATOM 867 C C . GLU A 1 108 ? -17.631 13.000 26.908 1.00 54.78 108 GLU A C 1
ATOM 869 O O . GLU A 1 108 ? -18.770 12.845 27.345 1.00 54.78 108 GLU A O 1
ATOM 874 N N . GLN A 1 109 ? -16.556 12.492 27.526 1.00 46.50 109 GLN A N 1
ATOM 875 C CA . GLN A 1 109 ? -16.541 11.840 28.845 1.00 46.50 109 GLN A CA 1
ATOM 876 C C . GLN A 1 109 ? -15.733 12.677 29.834 1.00 46.50 109 GLN A C 1
ATOM 878 O O . GLN A 1 109 ? -16.129 12.704 31.019 1.00 46.50 109 GLN A O 1
#

Organism: NCBI:txid1688639

Secondary structure (DSSP, 8-state):
-HHHHHHHHHHHHSS-HHHHHHHHHHHHHHHHHHHHHHHHHHHHHHHHHHHHHHHHHHHTHHHHHS-GGGHHHHHHHHHHHHHHHHHHHHHHHHHHHHHHHHHHHTT--

pLDDT: mean 74.09, std 10.48, range [46.5, 86.56]

Foldseek 3Di:
DVVVVVVLVCVLPVDDLVVLLVVLLVQCVVQPPNSLVVLVVVLVVLVVVLVVLVVVCVVCVVVLVPDDVNPVVNVVSVVSNVSSVSSNVSSVVSSVVSVVVVVVVVVVD

Sequence (109 aa):
MRALLSQFIRGVLTLPHDVFVRLYDTYLHYYGAAGVVVLNRYLRLVLAANVALNLVTLLHFGELLAHENRGSWLALLLLLNYLCWSKVQALRRVLMLHASRQNSSGREQ